Protein AF-A0A8K0KAT8-F1 (afdb_monomer)

Organism: Ladona fulva (NCBI:txid123851)

Mean predicted aligned error: 5.23 Å

Structure (mmCIF, N/CA/C/O backbone):
data_AF-A0A8K0KAT8-F1
#
_entry.id   AF-A0A8K0KAT8-F1
#
loop_
_atom_site.group_PDB
_atom_site.id
_atom_site.type_symbol
_atom_site.label_atom_id
_atom_site.label_alt_id
_atom_site.label_comp_id
_atom_site.label_asym_id
_atom_site.label_entity_id
_atom_site.label_seq_id
_atom_site.pdbx_PDB_ins_code
_atom_site.Cartn_x
_atom_site.Cartn_y
_atom_site.Cartn_z
_atom_site.occupancy
_atom_site.B_iso_or_equiv
_atom_site.auth_seq_id
_atom_site.auth_comp_id
_atom_site.auth_asym_id
_atom_site.auth_atom_id
_atom_site.pdbx_PDB_model_num
ATOM 1 N N . MET A 1 1 ? 5.313 0.898 -27.750 1.00 42.03 1 MET A N 1
ATOM 2 C CA . MET A 1 1 ? 4.397 -0.140 -27.236 1.00 42.03 1 MET A CA 1
ATOM 3 C C . MET A 1 1 ? 3.726 0.452 -26.002 1.00 42.03 1 MET A C 1
ATOM 5 O O . MET A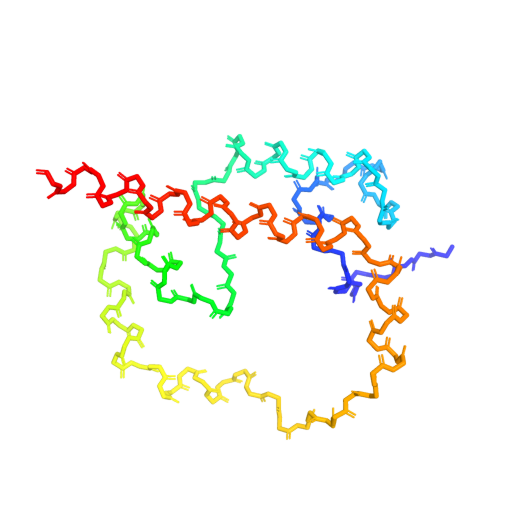 1 1 ? 4.403 0.638 -25.005 1.00 42.03 1 MET A O 1
ATOM 9 N N . ARG A 1 2 ? 2.470 0.915 -26.103 1.00 46.28 2 ARG A N 1
ATOM 10 C CA . ARG A 1 2 ? 1.745 1.455 -24.940 1.00 46.28 2 ARG A CA 1
ATOM 11 C C . ARG A 1 2 ? 1.300 0.264 -24.100 1.00 46.28 2 ARG A C 1
ATOM 13 O O . ARG A 1 2 ? 0.322 -0.390 -24.445 1.00 46.28 2 ARG A O 1
ATOM 20 N N . GLU A 1 3 ? 2.076 -0.067 -23.076 1.00 52.78 3 GLU A N 1
ATOM 21 C CA . GLU A 1 3 ? 1.673 -1.052 -22.075 1.00 52.78 3 GLU A CA 1
ATOM 22 C C . GLU A 1 3 ? 0.402 -0.527 -21.401 1.00 52.78 3 GLU A C 1
ATOM 24 O O . GLU A 1 3 ? 0.386 0.558 -20.822 1.00 52.78 3 GLU A O 1
ATOM 29 N N . GLY A 1 4 ? -0.703 -1.238 -21.621 1.00 46.72 4 GLY A N 1
ATOM 30 C CA . GLY A 1 4 ? -2.028 -0.815 -21.195 1.00 46.72 4 GLY A CA 1
ATOM 31 C C . GLY A 1 4 ? -2.156 -0.720 -19.677 1.00 46.72 4 GLY A C 1
ATOM 32 O O . GLY A 1 4 ? -1.430 -1.360 -18.922 1.00 46.72 4 GLY A O 1
ATOM 33 N N . ILE A 1 5 ? -3.167 0.038 -19.264 1.00 46.75 5 ILE A N 1
ATOM 34 C CA . ILE A 1 5 ? -3.594 0.414 -17.902 1.00 46.75 5 ILE A CA 1
ATOM 35 C C . ILE A 1 5 ? -3.863 -0.794 -16.953 1.00 46.75 5 ILE A C 1
ATOM 37 O O . ILE A 1 5 ? -4.260 -0.616 -15.808 1.00 46.75 5 ILE A O 1
ATOM 41 N N . GLY A 1 6 ? -3.607 -2.034 -17.383 1.00 54.53 6 GLY A N 1
ATOM 42 C CA . GLY A 1 6 ? -3.848 -3.278 -16.641 1.00 54.53 6 GLY A CA 1
ATOM 43 C C . GLY A 1 6 ? -2.596 -4.006 -16.141 1.00 54.53 6 GLY A C 1
ATOM 44 O O . GLY A 1 6 ? -2.677 -5.197 -15.847 1.00 54.53 6 GLY A O 1
ATOM 45 N N . ASP A 1 7 ? -1.428 -3.358 -16.069 1.00 65.56 7 ASP A N 1
ATOM 46 C CA . ASP A 1 7 ? -0.230 -4.027 -15.555 1.00 65.56 7 ASP A CA 1
ATOM 47 C C . ASP A 1 7 ? -0.222 -4.116 -14.014 1.00 65.56 7 ASP A C 1
ATOM 49 O O . ASP A 1 7 ? 0.467 -3.369 -13.318 1.00 65.56 7 ASP A O 1
ATOM 53 N N . HIS A 1 8 ? -0.982 -5.076 -13.473 1.00 67.69 8 HIS A N 1
ATOM 54 C CA . HIS A 1 8 ? -1.095 -5.370 -12.034 1.00 67.69 8 HIS A CA 1
ATOM 55 C C . HIS A 1 8 ? 0.228 -5.779 -11.362 1.00 67.69 8 HIS A C 1
ATOM 57 O O . HIS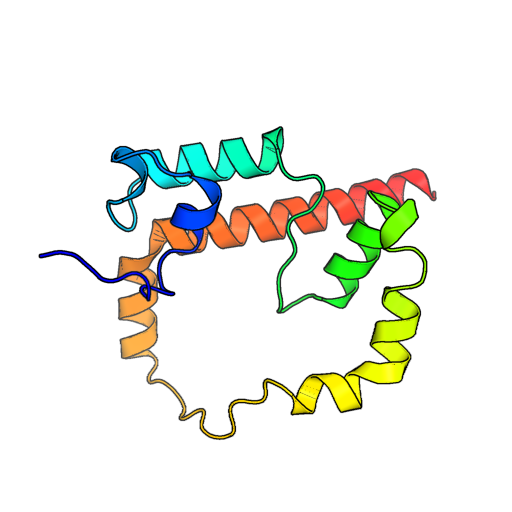 A 1 8 ? 0.277 -5.973 -10.150 1.00 67.69 8 HIS A O 1
ATOM 63 N N . ARG A 1 9 ? 1.306 -5.925 -12.138 1.00 76.44 9 ARG 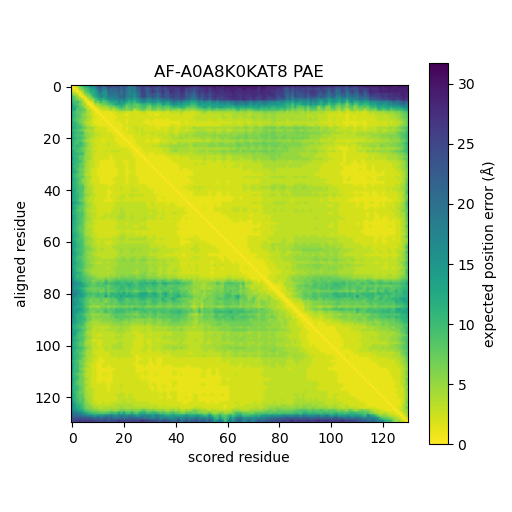A N 1
ATOM 64 C CA . ARG A 1 9 ? 2.653 -6.247 -11.657 1.00 76.44 9 ARG A CA 1
ATOM 65 C C . ARG A 1 9 ? 3.333 -5.039 -10.997 1.00 76.44 9 ARG A C 1
ATOM 67 O O . ARG A 1 9 ? 4.344 -5.236 -10.335 1.00 76.44 9 ARG A O 1
ATOM 74 N N . ARG A 1 10 ? 2.799 -3.820 -11.178 1.00 85.62 10 ARG A N 1
ATOM 75 C CA . ARG A 1 10 ? 3.451 -2.548 -10.817 1.00 85.62 10 ARG A CA 1
ATOM 76 C C . ARG A 1 10 ? 2.833 -1.895 -9.583 1.00 85.62 10 ARG A C 1
ATOM 78 O O . ARG A 1 10 ? 2.105 -0.911 -9.701 1.00 85.62 10 ARG A O 1
ATOM 85 N N . GLN A 1 11 ? 3.106 -2.420 -8.394 1.00 91.19 11 GLN A N 1
ATOM 86 C CA . GLN A 1 11 ? 2.590 -1.831 -7.154 1.00 91.19 11 GLN A CA 1
ATOM 87 C C . GLN A 1 11 ? 3.222 -0.459 -6.908 1.00 91.19 11 GLN A C 1
ATOM 89 O O . GLN A 1 11 ? 2.509 0.497 -6.604 1.00 91.19 11 GLN A O 1
ATOM 94 N N . SER A 1 12 ? 4.539 -0.326 -7.107 1.00 93.62 12 SER A N 1
ATOM 95 C CA . SER A 1 12 ? 5.240 0.938 -6.850 1.00 93.62 12 SER A CA 1
ATOM 96 C C . SER A 1 12 ? 4.809 2.073 -7.783 1.00 93.62 12 SER A C 1
ATOM 98 O O . SER A 1 12 ? 4.866 3.234 -7.384 1.00 93.62 12 SER A O 1
ATOM 100 N N . LEU A 1 13 ? 4.332 1.768 -8.997 1.00 93.50 13 LEU A N 1
ATOM 101 C CA . LEU A 1 13 ? 3.830 2.767 -9.952 1.00 93.50 13 LEU A CA 1
ATOM 102 C C . LEU A 1 13 ? 2.713 3.626 -9.337 1.00 93.50 13 LEU A C 1
ATOM 104 O O . LEU A 1 13 ? 2.758 4.852 -9.431 1.00 93.50 13 LEU A O 1
ATOM 108 N N . PHE A 1 14 ? 1.755 2.993 -8.650 1.00 93.00 14 PHE A N 1
ATOM 109 C CA . PHE A 1 14 ? 0.612 3.683 -8.037 1.00 93.00 14 PHE A CA 1
ATOM 110 C C . PHE A 1 14 ? 1.015 4.642 -6.910 1.00 93.00 14 PHE A C 1
ATOM 112 O O . PHE A 1 14 ? 0.303 5.606 -6.641 1.00 93.00 14 PHE A O 1
ATOM 119 N N . PHE A 1 15 ? 2.168 4.415 -6.278 1.00 96.19 15 PHE A N 1
ATOM 120 C CA . PHE A 1 15 ? 2.692 5.275 -5.215 1.00 96.19 15 PHE A CA 1
ATOM 121 C C . PHE A 1 15 ? 3.730 6.286 -5.720 1.00 96.19 15 PHE A C 1
ATOM 123 O O . PHE A 1 15 ? 3.880 7.359 -5.136 1.00 96.19 15 PHE A O 1
ATOM 130 N N . CYS A 1 16 ? 4.436 5.980 -6.810 1.00 95.56 16 CYS A N 1
ATOM 131 C CA . CYS A 1 16 ? 5.414 6.877 -7.423 1.00 95.56 16 CYS A CA 1
ATOM 132 C C . CYS A 1 16 ? 4.747 8.117 -8.047 1.00 95.56 16 CYS A C 1
ATOM 134 O O . CYS A 1 16 ? 5.285 9.226 -7.956 1.00 95.56 16 CYS A O 1
ATOM 136 N N . GLY A 1 17 ? 3.559 7.943 -8.640 1.00 91.50 17 GLY A N 1
ATOM 137 C CA . GLY A 1 17 ? 2.751 9.012 -9.231 1.00 91.50 17 GLY A CA 1
ATOM 138 C C . GLY A 1 17 ? 2.790 9.042 -10.763 1.00 91.50 17 GLY A C 1
ATOM 139 O O . GLY A 1 17 ? 3.135 8.063 -11.415 1.00 91.50 17 GLY A O 1
ATOM 140 N N . HIS A 1 18 ? 2.419 10.183 -11.349 1.00 92.62 18 HIS A N 1
ATOM 141 C CA . HIS A 1 18 ? 2.164 10.322 -12.795 1.00 92.62 18 HIS A CA 1
ATOM 142 C C . HIS A 1 18 ? 3.361 10.812 -13.628 1.00 92.62 18 HIS A C 1
ATOM 144 O O . HIS A 1 18 ? 3.194 11.199 -14.780 1.00 92.62 18 HIS A O 1
ATOM 150 N N . SER A 1 19 ? 4.560 10.852 -13.048 1.00 91.12 19 SER A N 1
ATOM 151 C CA . SER A 1 19 ? 5.772 11.259 -13.769 1.00 91.12 19 SER A CA 1
ATOM 152 C C . SER A 1 19 ? 6.216 10.162 -14.736 1.00 91.12 19 SER A C 1
ATOM 154 O O . SER A 1 19 ? 6.075 8.979 -14.430 1.00 91.12 19 SER A O 1
ATOM 156 N N . GLU A 1 20 ? 6.794 10.543 -15.877 1.00 90.38 20 GLU A N 1
ATOM 157 C CA . GLU A 1 20 ? 7.335 9.581 -16.845 1.00 90.38 20 GLU A CA 1
ATOM 158 C C . GLU A 1 20 ? 8.397 8.666 -16.217 1.00 90.38 20 GLU A C 1
ATOM 160 O O . GLU A 1 20 ? 8.406 7.474 -16.514 1.00 90.38 20 GLU A O 1
ATOM 165 N N . ASP A 1 21 ? 9.178 9.166 -15.253 1.00 90.75 21 ASP A N 1
ATOM 166 C CA . ASP A 1 21 ? 10.176 8.393 -14.497 1.00 90.75 21 ASP A CA 1
ATOM 167 C C . ASP A 1 21 ? 9.575 7.242 -13.675 1.00 90.75 21 ASP A C 1
ATOM 169 O O . ASP A 1 21 ? 10.290 6.326 -13.275 1.00 90.75 21 ASP A O 1
ATOM 173 N N . CYS A 1 22 ? 8.268 7.282 -13.398 1.00 92.38 22 CYS A N 1
ATOM 174 C CA . CYS A 1 22 ? 7.559 6.223 -12.683 1.00 92.38 22 CYS A CA 1
ATOM 175 C C . CYS A 1 22 ? 7.120 5.080 -13.604 1.00 92.38 22 CYS A C 1
ATOM 177 O O . CYS A 1 22 ? 6.772 4.007 -13.116 1.00 92.38 22 CYS A O 1
ATOM 179 N N . THR A 1 23 ? 7.087 5.308 -14.921 1.00 89.00 23 THR A N 1
ATOM 180 C CA . THR A 1 23 ? 6.533 4.352 -15.888 1.00 89.00 23 THR A CA 1
ATOM 181 C C . THR A 1 23 ? 7.402 3.113 -16.127 1.00 89.00 23 THR A C 1
ATOM 183 O O . THR A 1 23 ? 6.814 2.032 -16.274 1.00 89.00 23 THR A O 1
ATOM 186 N N . PRO A 1 24 ? 8.753 3.190 -16.142 1.00 89.81 24 PRO A N 1
ATOM 187 C CA . PRO A 1 24 ? 9.588 2.013 -16.331 1.00 89.81 24 PRO A CA 1
ATOM 188 C C . PRO A 1 24 ? 9.428 1.005 -15.185 1.00 89.81 24 PRO A C 1
ATOM 190 O O . PRO A 1 24 ? 9.428 1.353 -14.005 1.00 89.81 24 PRO A O 1
ATOM 193 N N . PHE A 1 25 ? 9.297 -0.274 -15.535 1.00 89.69 25 PHE A N 1
ATOM 194 C CA . PHE A 1 25 ? 9.107 -1.341 -14.556 1.00 89.69 25 PHE A CA 1
ATOM 195 C C . PHE A 1 25 ? 10.384 -1.627 -13.756 1.00 89.69 25 PHE A C 1
ATOM 197 O O . PHE A 1 25 ? 11.474 -1.703 -14.323 1.00 89.69 25 PHE A O 1
ATOM 204 N N . ASN A 1 26 ? 10.228 -1.879 -12.450 1.00 89.38 26 ASN A N 1
ATOM 205 C CA . ASN A 1 26 ? 11.284 -2.392 -11.570 1.00 89.38 26 ASN A CA 1
ATOM 206 C C . ASN A 1 26 ? 12.550 -1.506 -11.518 1.00 89.38 26 ASN A C 1
ATOM 208 O O . ASN A 1 26 ? 13.660 -2.007 -11.329 1.00 89.38 26 ASN A O 1
ATOM 212 N N . THR A 1 27 ? 12.398 -0.187 -11.681 1.00 93.06 27 THR A N 1
ATOM 213 C CA . THR A 1 27 ? 13.506 0.776 -11.587 1.00 93.06 27 THR A CA 1
ATOM 214 C C . THR A 1 27 ? 13.706 1.312 -10.178 1.00 93.06 27 THR A C 1
ATOM 216 O O . THR A 1 27 ? 12.741 1.582 -9.463 1.00 93.06 27 THR A O 1
ATOM 219 N N . GLU A 1 28 ? 14.967 1.555 -9.817 1.00 95.31 28 GLU A N 1
ATOM 220 C CA . GLU A 1 28 ? 15.345 2.088 -8.505 1.00 95.31 28 GLU A CA 1
ATOM 221 C C . GLU A 1 28 ? 14.706 3.453 -8.220 1.00 95.31 28 GLU A C 1
ATOM 223 O O . GLU A 1 28 ? 14.109 3.643 -7.164 1.00 95.31 28 GLU A O 1
ATOM 228 N N . SER A 1 29 ? 14.778 4.389 -9.170 1.00 94.50 29 SER A N 1
ATOM 229 C CA . SER A 1 29 ? 14.238 5.747 -9.016 1.00 94.50 29 SER A CA 1
ATOM 230 C C . SER A 1 29 ? 12.740 5.740 -8.701 1.00 94.50 29 SER A C 1
ATOM 232 O O . SER A 1 29 ? 12.305 6.402 -7.756 1.00 94.50 29 SER A O 1
ATOM 234 N N . ALA A 1 30 ? 11.960 4.950 -9.445 1.00 94.81 30 ALA A N 1
ATOM 235 C CA . ALA A 1 30 ? 10.522 4.830 -9.236 1.00 94.81 30 ALA A CA 1
ATOM 236 C C . ALA A 1 30 ? 10.185 4.245 -7.857 1.00 94.81 30 ALA A C 1
ATOM 238 O O . ALA A 1 30 ? 9.310 4.768 -7.166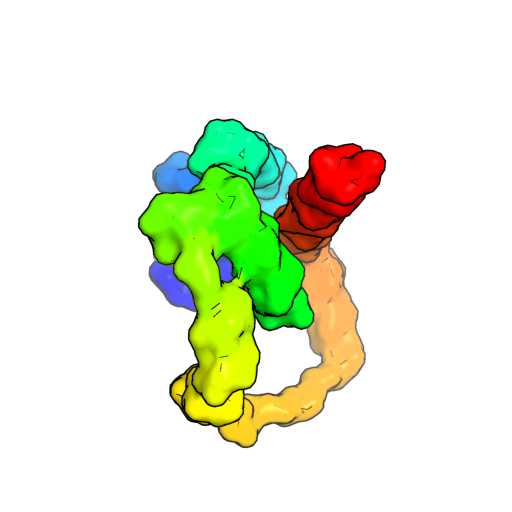 1.00 94.81 30 ALA A O 1
ATOM 239 N N . VAL A 1 31 ? 10.898 3.198 -7.420 1.00 96.25 31 VAL A N 1
ATOM 240 C CA . VAL A 1 31 ? 10.666 2.584 -6.103 1.00 96.25 31 VAL A CA 1
ATOM 241 C C . VAL A 1 31 ? 11.068 3.513 -4.964 1.00 96.25 31 VAL A C 1
ATOM 243 O O . VAL A 1 31 ? 10.315 3.634 -4.002 1.00 96.25 31 VAL A O 1
ATOM 246 N N . GLN A 1 32 ? 12.191 4.223 -5.067 1.00 97.38 32 GLN A N 1
ATOM 247 C CA . GLN A 1 32 ? 12.586 5.184 -4.033 1.00 97.38 32 GLN A CA 1
ATOM 248 C C . GLN A 1 32 ? 11.577 6.329 -3.912 1.00 97.38 32 GLN A C 1
ATOM 250 O O . GLN A 1 32 ? 11.173 6.688 -2.805 1.00 97.38 32 GLN A O 1
ATOM 255 N N . LYS A 1 33 ? 11.084 6.849 -5.041 1.00 97.38 33 LYS A N 1
ATOM 256 C CA . LYS A 1 33 ? 10.020 7.857 -5.043 1.00 97.38 33 LYS A CA 1
ATOM 257 C C . LYS A 1 33 ? 8.710 7.311 -4.470 1.00 97.38 33 LYS A C 1
ATOM 259 O O . LYS A 1 33 ? 8.064 8.002 -3.691 1.00 97.38 33 LYS A O 1
ATOM 264 N N . ALA A 1 34 ? 8.345 6.069 -4.785 1.00 98.06 34 ALA A N 1
ATOM 265 C CA . ALA A 1 34 ? 7.180 5.406 -4.204 1.00 98.06 34 ALA A CA 1
ATOM 266 C C . ALA A 1 34 ? 7.294 5.261 -2.676 1.00 98.06 34 ALA A C 1
ATOM 268 O O . ALA A 1 34 ? 6.355 5.603 -1.960 1.00 98.06 34 ALA A O 1
ATOM 269 N N . LYS A 1 35 ? 8.449 4.809 -2.166 1.00 98.50 35 LYS A N 1
ATOM 270 C CA . LYS A 1 35 ? 8.730 4.719 -0.722 1.00 98.50 35 LYS A CA 1
ATOM 271 C C . LYS A 1 35 ? 8.619 6.088 -0.052 1.00 98.50 35 LYS A C 1
ATOM 273 O O . LYS A 1 35 ? 7.900 6.223 0.935 1.00 98.50 35 LYS A O 1
ATOM 278 N N . TRP A 1 36 ? 9.239 7.113 -0.640 1.00 98.25 36 TRP A N 1
ATOM 279 C CA . TRP A 1 36 ? 9.138 8.493 -0.163 1.00 98.25 36 TRP A CA 1
ATOM 280 C C . TRP A 1 36 ? 7.682 8.984 -0.113 1.00 98.25 36 TRP A C 1
ATOM 282 O O . TRP A 1 36 ? 7.248 9.540 0.897 1.00 98.25 36 TRP A O 1
ATOM 292 N N . SER A 1 37 ? 6.894 8.715 -1.159 1.00 98.25 37 SER A N 1
ATOM 293 C CA . SER A 1 37 ? 5.471 9.063 -1.196 1.00 98.25 37 SER A CA 1
ATOM 294 C C . SER A 1 37 ? 4.684 8.370 -0.085 1.00 98.25 37 SER A C 1
ATOM 296 O O . SER A 1 37 ? 3.891 9.026 0.590 1.00 98.25 37 SER A O 1
ATOM 298 N N . VAL A 1 38 ? 4.912 7.070 0.142 1.00 98.38 38 VAL A N 1
ATOM 299 C CA . VAL A 1 38 ? 4.281 6.307 1.233 1.00 98.38 38 VAL A CA 1
ATOM 300 C C . VAL A 1 38 ? 4.572 6.944 2.590 1.00 98.38 38 VAL A C 1
ATOM 302 O O . VAL A 1 38 ? 3.664 7.094 3.407 1.00 98.38 38 VAL A O 1
ATOM 305 N N . GLU A 1 39 ? 5.812 7.356 2.849 1.00 97.81 39 GLU A N 1
ATOM 306 C CA . GLU A 1 39 ? 6.159 7.994 4.121 1.00 97.81 39 GLU A CA 1
ATOM 307 C C . GLU A 1 39 ? 5.525 9.370 4.278 1.00 97.81 39 GLU A C 1
ATOM 309 O O . GLU A 1 39 ? 5.016 9.689 5.354 1.00 97.81 39 GLU A O 1
ATOM 314 N N . ARG A 1 40 ? 5.550 10.178 3.215 1.00 97.88 40 ARG A N 1
ATOM 315 C CA . ARG A 1 40 ? 5.179 11.592 3.278 1.00 97.88 40 ARG A CA 1
ATOM 316 C C . ARG A 1 40 ? 3.678 11.835 3.189 1.00 97.88 40 ARG A C 1
ATOM 318 O O . ARG A 1 40 ? 3.190 12.789 3.795 1.00 97.88 40 ARG A O 1
ATOM 325 N N . HIS A 1 41 ? 2.966 11.021 2.415 1.00 97.88 41 HIS A N 1
ATOM 326 C CA . HIS A 1 41 ? 1.601 11.326 1.979 1.00 97.88 41 HIS A CA 1
ATOM 327 C C . HIS A 1 41 ? 0.548 10.317 2.440 1.00 97.88 41 HIS A C 1
ATOM 329 O O . HIS A 1 41 ? -0.636 10.642 2.414 1.00 97.88 41 HIS A O 1
ATOM 335 N N . TYR A 1 42 ? 0.942 9.125 2.898 1.00 98.12 42 TYR A N 1
ATOM 336 C CA . TY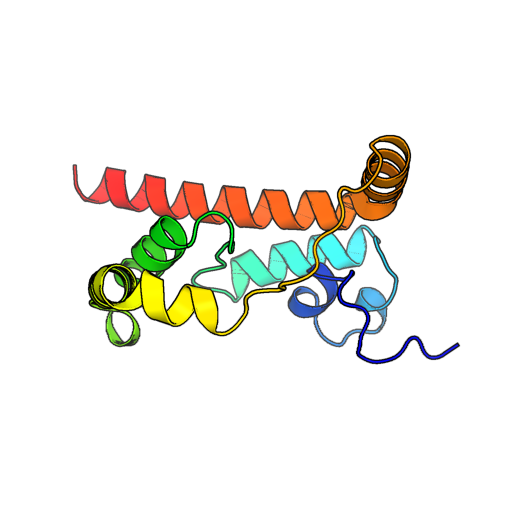R A 1 42 ? -0.005 8.090 3.311 1.00 98.12 42 TYR A CA 1
ATOM 337 C C . TYR A 1 42 ? 0.010 7.895 4.828 1.00 98.12 42 TYR A C 1
ATOM 339 O O . TYR A 1 42 ? 1.020 7.510 5.420 1.00 98.12 42 TYR A O 1
ATOM 347 N N . ALA A 1 43 ? -1.142 8.103 5.473 1.00 97.19 43 ALA A N 1
ATOM 348 C CA . ALA A 1 43 ? -1.286 7.854 6.908 1.00 97.19 43 ALA A CA 1
ATOM 349 C C . ALA A 1 43 ? -1.003 6.377 7.242 1.00 97.19 43 ALA A C 1
ATOM 351 O O . ALA A 1 43 ? -0.174 6.063 8.099 1.00 97.19 43 ALA A O 1
ATOM 352 N N . VAL A 1 44 ? -1.632 5.460 6.506 1.00 98.12 44 VAL A N 1
ATOM 353 C CA . VAL A 1 44 ? -1.463 4.010 6.651 1.00 98.12 44 VAL A CA 1
ATOM 354 C C . VAL A 1 44 ? -1.464 3.374 5.264 1.00 98.12 44 VAL A C 1
ATOM 356 O O . VAL A 1 44 ? -2.278 3.738 4.418 1.00 98.12 44 VAL A O 1
ATOM 359 N N . VAL A 1 45 ? -0.565 2.415 5.050 1.00 98.44 45 VAL A N 1
ATOM 360 C CA . VAL A 1 45 ? -0.577 1.503 3.900 1.00 98.44 45 VAL A CA 1
ATOM 361 C C . VAL A 1 45 ? -0.597 0.088 4.466 1.00 98.44 45 VAL A C 1
ATOM 363 O O . VAL A 1 45 ? 0.275 -0.268 5.256 1.00 98.44 45 VAL A O 1
ATOM 366 N N . GLY A 1 46 ? -1.636 -0.673 4.128 1.00 97.62 46 GLY A N 1
ATOM 367 C CA . GLY A 1 46 ? -1.860 -2.031 4.622 1.00 97.62 46 GLY A CA 1
ATOM 368 C C . GLY A 1 46 ? -1.397 -3.120 3.659 1.00 97.62 46 GLY A C 1
ATOM 369 O O . GLY A 1 46 ? -1.008 -2.831 2.529 1.00 97.62 46 GLY A O 1
ATOM 370 N N . VAL A 1 47 ? -1.504 -4.376 4.097 1.00 97.12 47 VAL A N 1
ATOM 371 C CA . VAL A 1 47 ? -1.282 -5.572 3.263 1.00 97.12 47 VAL A CA 1
ATOM 372 C C . VAL A 1 47 ? -2.461 -6.535 3.398 1.00 97.12 47 VAL A C 1
ATOM 374 O O . VAL A 1 47 ? -3.052 -6.658 4.473 1.00 97.12 47 VAL A O 1
ATOM 377 N N . LEU A 1 48 ? -2.831 -7.206 2.304 1.00 93.06 48 LEU A N 1
ATOM 378 C CA . LEU A 1 48 ? -4.015 -8.076 2.265 1.00 93.06 48 LEU A CA 1
ATOM 379 C C . LEU A 1 48 ? -3.819 -9.358 3.084 1.00 93.06 48 LEU A C 1
ATOM 381 O O . LEU A 1 48 ? -4.772 -9.912 3.624 1.00 93.06 48 LEU A O 1
ATOM 385 N N . GLU A 1 49 ? -2.575 -9.808 3.204 1.00 94.75 49 GLU A N 1
ATOM 386 C CA . GLU A 1 49 ? -2.157 -10.966 3.987 1.00 94.75 49 GLU A CA 1
ATOM 387 C C . GLU A 1 49 ? -2.327 -10.743 5.499 1.00 94.75 49 GLU A C 1
ATOM 389 O O . GLU A 1 49 ? -2.388 -11.709 6.255 1.00 94.75 49 GLU A O 1
ATOM 394 N N . ASP A 1 50 ? -2.420 -9.484 5.939 1.00 96.25 50 ASP A N 1
ATOM 395 C CA . ASP A 1 50 ? -2.518 -9.089 7.346 1.00 96.25 50 ASP A CA 1
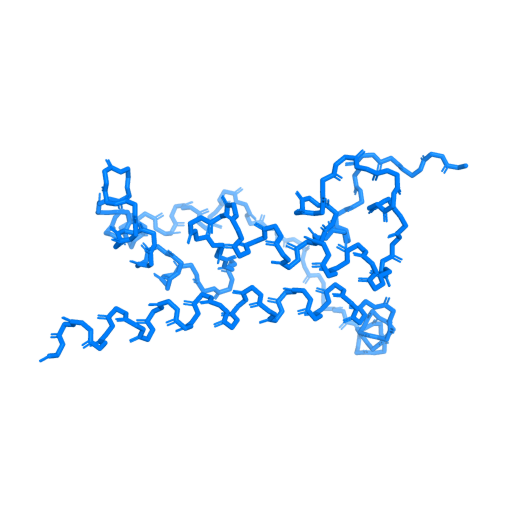ATOM 396 C C . ASP A 1 50 ? -3.551 -7.960 7.534 1.00 96.25 50 ASP A C 1
ATOM 398 O O . ASP A 1 50 ? -3.279 -6.855 8.026 1.00 96.25 50 ASP A O 1
ATOM 402 N N . LEU A 1 51 ? -4.782 -8.236 7.090 1.00 94.56 51 LEU A N 1
ATOM 403 C CA . LEU A 1 51 ? -5.897 -7.289 7.175 1.00 94.56 51 LEU A CA 1
ATOM 404 C C . LEU A 1 51 ? -6.266 -6.922 8.615 1.00 94.56 51 LEU A C 1
ATOM 406 O O . LEU A 1 51 ? -6.651 -5.784 8.866 1.00 94.56 51 LEU A O 1
ATOM 410 N N . ASN A 1 52 ? -6.132 -7.844 9.572 1.00 94.62 52 ASN A N 1
ATOM 411 C CA . ASN A 1 52 ? -6.463 -7.550 10.967 1.00 94.62 52 ASN A CA 1
ATOM 412 C C . ASN A 1 52 ? -5.531 -6.464 11.536 1.00 94.62 52 ASN A C 1
ATOM 414 O O . ASN A 1 52 ? -6.013 -5.492 12.120 1.00 94.62 52 ASN A O 1
ATOM 418 N N . THR A 1 53 ? -4.218 -6.571 11.285 1.00 97.00 53 THR A N 1
ATOM 419 C CA . THR A 1 53 ? -3.247 -5.520 11.633 1.00 97.00 53 THR A CA 1
ATOM 420 C C . THR A 1 53 ? -3.530 -4.226 10.882 1.00 97.00 53 THR A C 1
ATOM 422 O O . THR A 1 53 ? -3.541 -3.152 11.484 1.00 97.00 53 THR A O 1
ATOM 425 N N . THR A 1 54 ? -3.806 -4.313 9.578 1.00 97.88 54 THR A N 1
ATOM 426 C CA . THR A 1 54 ? -4.138 -3.146 8.750 1.00 97.88 54 THR A CA 1
ATOM 427 C C . THR A 1 54 ? -5.307 -2.354 9.342 1.00 97.88 54 THR A C 1
ATOM 429 O O . THR A 1 54 ? -5.205 -1.141 9.530 1.00 97.88 54 THR A O 1
ATOM 432 N N . LEU A 1 55 ? -6.397 -3.038 9.701 1.00 97.38 55 LEU A N 1
ATOM 433 C CA . LEU A 1 55 ? -7.578 -2.415 10.294 1.00 97.38 55 LEU A CA 1
ATOM 434 C C . LEU A 1 55 ? -7.303 -1.860 11.696 1.00 97.38 55 LEU A C 1
ATOM 436 O O . LEU A 1 55 ? -7.804 -0.789 12.019 1.00 97.38 55 LEU A O 1
ATOM 440 N N . GLN A 1 56 ? -6.472 -2.525 12.506 1.00 97.25 56 GLN A N 1
ATOM 441 C CA . GLN A 1 56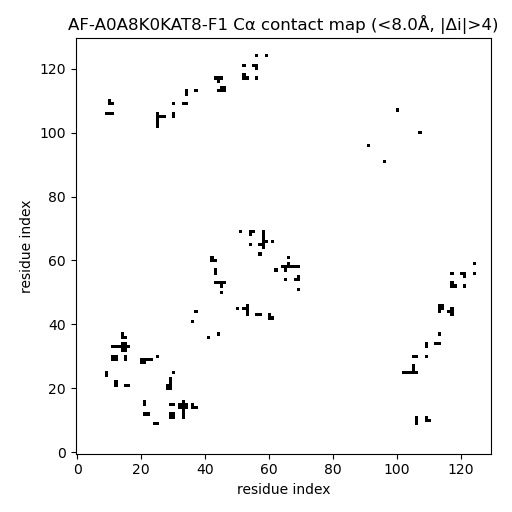 ? -6.064 -2.014 13.822 1.00 97.25 56 GLN A CA 1
ATOM 442 C C . GLN A 1 56 ? -5.315 -0.685 13.720 1.00 97.25 56 GLN A C 1
ATOM 444 O O . GLN A 1 56 ? -5.580 0.257 14.473 1.00 97.25 56 GLN A O 1
ATOM 449 N N . VAL A 1 57 ? -4.361 -0.611 12.792 1.00 97.94 57 VAL A N 1
ATOM 450 C CA . VAL A 1 57 ? -3.569 0.600 12.582 1.00 97.94 57 VAL A CA 1
ATOM 451 C C . VAL A 1 57 ? -4.450 1.714 12.011 1.00 97.94 57 VAL A C 1
ATOM 453 O O . VAL A 1 57 ? -4.366 2.844 12.490 1.00 97.94 57 VAL A O 1
ATOM 456 N N . LEU A 1 58 ? -5.346 1.408 11.065 1.00 98.12 58 LEU A N 1
ATOM 457 C CA . LEU A 1 58 ? -6.316 2.371 10.523 1.00 98.12 58 LEU A CA 1
ATOM 458 C C . LEU A 1 58 ? -7.265 2.928 11.591 1.00 98.12 58 LEU A C 1
ATOM 460 O O . LEU A 1 58 ? -7.434 4.144 11.664 1.00 98.12 58 LEU A O 1
ATOM 464 N N . GLU A 1 59 ? -7.830 2.069 12.444 1.00 97.38 59 GLU A N 1
ATOM 465 C CA . GLU A 1 59 ? -8.669 2.468 13.585 1.00 97.38 59 GLU A CA 1
ATOM 466 C C . GLU A 1 59 ? -7.967 3.477 14.493 1.00 97.38 59 GLU A C 1
ATOM 468 O O . GLU A 1 59 ? -8.590 4.417 14.974 1.00 97.38 59 GLU A O 1
ATOM 473 N N . SER A 1 60 ? -6.664 3.295 14.705 1.00 96.75 60 SER A N 1
ATOM 474 C CA . SER A 1 60 ? -5.891 4.118 15.636 1.00 96.75 60 SER A CA 1
ATOM 475 C C . SER A 1 60 ? -5.403 5.427 15.011 1.00 96.75 60 SER A C 1
ATOM 477 O O . SER A 1 60 ? -5.414 6.468 15.663 1.00 96.75 60 SER A O 1
ATOM 479 N N . TYR A 1 61 ? -4.960 5.395 13.750 1.00 96.75 61 TYR A N 1
ATOM 480 C CA . TYR A 1 61 ? -4.400 6.563 13.058 1.00 96.75 61 TYR A CA 1
ATOM 481 C C . TYR A 1 61 ? -5.470 7.454 12.418 1.00 96.75 61 TYR A C 1
ATOM 483 O O . TYR A 1 61 ? -5.252 8.655 12.266 1.00 96.75 61 TYR A O 1
ATOM 491 N N . VAL A 1 62 ? -6.616 6.888 12.026 1.00 97.00 62 VAL A N 1
ATOM 492 C CA . VAL A 1 62 ? -7.702 7.611 11.347 1.00 97.00 62 VAL A CA 1
ATOM 493 C C . VAL A 1 62 ? -9.071 7.251 11.970 1.00 97.00 62 VAL A C 1
ATOM 495 O O . VAL A 1 62 ? -10.000 6.827 11.272 1.00 97.00 62 VAL A O 1
ATOM 498 N N . PRO A 1 63 ? -9.246 7.440 13.295 1.00 96.88 63 PRO A N 1
ATOM 499 C CA . PRO A 1 63 ? -10.395 6.920 14.044 1.00 96.88 63 PRO A CA 1
ATOM 500 C C . PRO A 1 63 ? -11.738 7.486 13.582 1.00 96.88 63 PRO A C 1
ATOM 502 O O . PRO A 1 63 ? -12.742 6.784 13.622 1.00 96.88 63 PRO A O 1
ATOM 505 N N . ARG A 1 64 ? -11.767 8.729 13.081 1.00 97.62 64 ARG A N 1
ATOM 506 C CA . ARG A 1 64 ? -12.999 9.376 12.599 1.00 97.62 64 ARG A CA 1
ATOM 507 C C . ARG A 1 64 ? -13.738 8.551 11.540 1.00 97.62 64 ARG A C 1
ATOM 509 O O . ARG A 1 64 ? -14.958 8.635 11.470 1.00 97.62 64 ARG A O 1
ATOM 516 N N . TYR A 1 65 ? -13.004 7.804 10.718 1.00 96.69 65 TYR A N 1
ATOM 517 C CA . TYR A 1 65 ? -13.582 6.999 9.640 1.00 96.69 65 TYR A CA 1
ATOM 518 C C . TYR A 1 65 ? -13.537 5.502 9.932 1.00 96.69 65 TYR A C 1
ATOM 520 O O . TYR A 1 65 ? -14.417 4.777 9.481 1.00 96.69 65 TYR A O 1
ATOM 528 N N . PHE A 1 66 ? -12.522 5.036 10.665 1.00 97.50 66 PHE A N 1
ATOM 529 C CA . PHE A 1 66 ? -12.265 3.606 10.814 1.00 97.50 66 PHE A CA 1
ATOM 530 C C . PHE A 1 66 ? -12.645 3.029 12.175 1.00 97.50 66 PHE A C 1
ATOM 532 O O . PHE A 1 66 ? -12.550 1.817 12.321 1.00 97.50 66 PHE A O 1
ATOM 539 N N . ALA A 1 67 ? -13.087 3.826 13.156 1.00 97.12 67 ALA A N 1
ATOM 540 C CA . ALA A 1 67 ? -13.500 3.303 14.460 1.00 97.12 67 ALA A CA 1
ATOM 541 C C . ALA A 1 67 ? -14.528 2.160 14.327 1.00 97.12 67 ALA A C 1
ATOM 543 O O . ALA A 1 67 ? -15.589 2.330 13.730 1.00 97.12 67 ALA A O 1
ATOM 544 N N . GLY A 1 68 ? -14.202 0.992 14.890 1.00 96.06 68 GLY A N 1
ATOM 545 C CA . GLY A 1 68 ? -15.047 -0.205 14.852 1.00 96.06 68 GLY A CA 1
ATOM 546 C C . GLY A 1 68 ? -14.896 -1.069 13.594 1.00 96.06 68 GLY A C 1
ATOM 547 O O . GLY A 1 68 ? -15.509 -2.137 13.523 1.00 96.06 68 GLY A O 1
ATOM 548 N N . ALA A 1 69 ? -14.069 -0.679 12.618 1.00 95.56 69 ALA A N 1
ATOM 549 C CA . ALA A 1 69 ? -13.841 -1.444 11.393 1.00 95.56 69 ALA A CA 1
ATOM 550 C C . ALA A 1 69 ? -13.344 -2.876 11.653 1.00 95.56 69 ALA A C 1
ATOM 552 O O . ALA A 1 69 ? -13.725 -3.797 10.931 1.00 95.56 69 ALA A O 1
ATOM 553 N N . ARG A 1 70 ? -12.542 -3.109 12.699 1.00 94.50 70 ARG A N 1
ATOM 554 C CA . ARG A 1 70 ? -12.106 -4.457 13.090 1.00 94.50 70 ARG A CA 1
ATOM 555 C C . ARG A 1 70 ? -13.253 -5.328 13.567 1.00 94.50 70 ARG A C 1
ATOM 557 O O . ARG A 1 70 ? -13.224 -6.531 13.324 1.00 94.50 70 ARG A O 1
ATOM 564 N N . GLN A 1 71 ? -14.210 -4.746 14.285 1.00 94.94 71 GLN A N 1
ATOM 565 C CA . GLN A 1 71 ? -15.380 -5.479 14.757 1.00 94.94 71 GLN A CA 1
ATOM 566 C C . GLN A 1 71 ? -16.243 -5.886 13.563 1.00 94.94 71 GLN A C 1
ATOM 568 O O . GLN A 1 71 ? -16.466 -7.074 13.366 1.00 94.94 71 GLN A O 1
ATOM 573 N N . VAL A 1 72 ? -16.580 -4.926 12.695 1.00 94.25 72 VAL A N 1
ATOM 574 C CA . VAL A 1 72 ? -17.326 -5.189 11.454 1.00 94.25 72 VAL A CA 1
ATOM 575 C C . VAL A 1 72 ? -16.626 -6.245 10.601 1.00 94.25 72 VAL A C 1
ATOM 577 O O . VAL A 1 72 ? -17.266 -7.171 10.116 1.00 94.25 72 VAL A O 1
ATOM 580 N N . PHE A 1 73 ? -15.303 -6.147 10.437 1.00 92.88 73 PHE A N 1
ATOM 581 C CA . PHE A 1 73 ? -14.554 -7.141 9.678 1.00 92.88 73 PHE A CA 1
ATOM 582 C C . PHE A 1 73 ? -14.663 -8.535 10.293 1.00 92.88 73 PHE A C 1
ATOM 584 O O . PHE A 1 73 ? -14.909 -9.477 9.553 1.00 92.88 73 PHE A O 1
ATOM 591 N N . ARG A 1 74 ? -14.520 -8.685 11.617 1.00 91.88 74 ARG A N 1
ATOM 592 C CA . ARG A 1 74 ? -14.667 -9.991 12.282 1.00 91.88 74 ARG A CA 1
ATOM 593 C C . ARG A 1 74 ? -16.058 -10.587 12.087 1.00 91.88 74 ARG A C 1
ATOM 595 O O . ARG A 1 74 ? -16.151 -11.777 11.798 1.00 91.88 74 ARG A O 1
ATOM 602 N N . ASP A 1 75 ? -17.094 -9.767 12.211 1.00 93.75 75 ASP A N 1
ATOM 603 C CA . ASP A 1 75 ? -18.484 -10.223 12.132 1.00 93.75 75 ASP A CA 1
ATOM 604 C C . ASP A 1 75 ? -18.865 -10.638 10.700 1.00 93.75 75 ASP A C 1
ATOM 606 O O . ASP A 1 75 ? -19.616 -11.588 10.493 1.00 93.75 75 ASP A O 1
ATOM 610 N N . GLU A 1 76 ? -18.277 -9.983 9.696 1.00 90.56 76 GLU A N 1
ATOM 611 C CA . GLU A 1 76 ? -18.670 -10.113 8.289 1.00 90.56 76 GLU A CA 1
ATOM 612 C C . GLU A 1 76 ? -17.620 -10.817 7.405 1.00 90.56 76 GLU A C 1
ATOM 614 O O . GLU A 1 76 ? -17.827 -10.970 6.195 1.00 90.56 76 GLU A O 1
ATOM 619 N N . VAL A 1 77 ? -16.485 -11.266 7.964 1.00 86.38 77 VAL A N 1
ATOM 620 C CA . VAL A 1 77 ? -15.353 -11.809 7.181 1.00 86.38 77 VAL A CA 1
ATOM 621 C C . VAL A 1 77 ? -15.770 -12.977 6.288 1.00 86.38 77 VAL A C 1
ATOM 623 O O . VAL A 1 77 ? -15.311 -13.080 5.150 1.00 86.38 77 VAL A O 1
ATOM 626 N N . SER A 1 78 ? -16.672 -13.837 6.767 1.00 84.69 78 SER A N 1
ATOM 627 C CA . SER A 1 78 ? -17.166 -15.001 6.026 1.00 84.69 78 SER A CA 1
ATOM 628 C C . SER A 1 78 ? -17.917 -14.591 4.758 1.00 84.69 78 SER A C 1
ATOM 630 O O . SER A 1 78 ? -17.726 -15.206 3.707 1.00 84.69 78 SER A O 1
ATOM 632 N N . ARG A 1 79 ? -18.707 -13.513 4.834 1.00 87.81 79 ARG A N 1
ATOM 633 C CA . ARG A 1 79 ? -19.423 -12.924 3.701 1.00 87.81 79 ARG A CA 1
ATOM 634 C C . ARG A 1 79 ? -18.454 -12.243 2.740 1.00 87.81 79 ARG A C 1
ATOM 636 O O . ARG A 1 79 ? -18.508 -12.502 1.540 1.00 87.81 79 ARG A O 1
ATOM 643 N N . PHE A 1 80 ? -17.533 -11.422 3.250 1.00 82.75 80 PHE A N 1
ATOM 644 C CA . PHE A 1 80 ? -16.560 -10.708 2.416 1.00 82.75 80 PHE A CA 1
ATOM 645 C C . PHE A 1 80 ? -15.606 -11.644 1.668 1.00 82.75 80 PHE A C 1
ATOM 647 O O . PHE A 1 80 ? -15.285 -11.392 0.506 1.00 82.75 80 PHE A O 1
ATOM 654 N N . ALA A 1 81 ? -15.206 -12.756 2.291 1.00 81.25 81 ALA A N 1
ATOM 655 C CA . ALA A 1 81 ? -14.320 -13.744 1.683 1.00 81.25 81 ALA A CA 1
ATOM 656 C C . ALA A 1 81 ? -14.908 -14.395 0.419 1.00 81.25 81 ALA A C 1
ATOM 658 O O . ALA A 1 81 ? -14.144 -14.865 -0.423 1.00 81.25 81 ALA A O 1
ATOM 659 N N . GLN A 1 82 ? -16.237 -14.415 0.254 1.00 83.19 82 GLN A N 1
ATOM 660 C CA . GLN A 1 82 ? -16.871 -14.971 -0.947 1.00 83.19 82 GLN A CA 1
ATOM 661 C C . GLN A 1 82 ? -16.887 -13.996 -2.131 1.00 83.19 82 GLN A C 1
ATOM 663 O O . GLN A 1 82 ? -16.933 -14.447 -3.270 1.00 83.19 82 GLN A O 1
ATOM 668 N N . ILE A 1 83 ? -16.821 -12.681 -1.891 1.00 85.69 83 ILE A N 1
ATOM 669 C CA . ILE A 1 83 ? -17.018 -11.658 -2.935 1.00 85.69 83 ILE A CA 1
ATOM 670 C C . ILE A 1 83 ? -15.890 -11.693 -3.973 1.00 85.69 83 ILE A C 1
ATOM 672 O O . ILE A 1 83 ? -16.148 -11.705 -5.171 1.00 85.69 83 ILE A O 1
ATOM 676 N N . ASN A 1 84 ? -14.638 -11.734 -3.510 1.00 82.69 84 ASN A N 1
ATOM 677 C CA . ASN A 1 84 ? -13.445 -11.664 -4.364 1.00 82.69 84 ASN A CA 1
ATOM 678 C C . ASN A 1 84 ? -12.693 -12.999 -4.429 1.00 82.69 84 ASN A C 1
ATOM 680 O O . ASN A 1 84 ? -11.483 -13.042 -4.666 1.00 82.69 84 ASN A O 1
ATOM 684 N N . ARG A 1 85 ? -13.390 -14.111 -4.172 1.00 86.62 85 ARG A N 1
ATOM 685 C CA . ARG A 1 85 ? -12.772 -15.431 -4.228 1.00 86.62 85 ARG A CA 1
ATOM 686 C C . ARG A 1 85 ? -12.448 -15.767 -5.678 1.00 86.62 85 ARG A C 1
ATOM 688 O O . ARG A 1 85 ? -13.348 -15.875 -6.500 1.00 86.62 85 ARG A O 1
ATOM 695 N N . ASN A 1 86 ? -11.175 -16.010 -5.976 1.00 86.06 86 ASN A N 1
ATOM 696 C CA . ASN A 1 86 ? -10.795 -16.645 -7.232 1.00 86.06 86 ASN A CA 1
ATOM 697 C C . ASN A 1 86 ? -11.002 -18.171 -7.100 1.00 86.06 86 ASN A C 1
ATOM 699 O O . ASN A 1 86 ? -10.231 -18.811 -6.376 1.00 86.06 86 ASN A O 1
ATOM 703 N N . PRO A 1 87 ? -12.020 -18.771 -7.753 1.00 87.19 87 PRO A N 1
ATOM 704 C CA . PRO A 1 87 ? -12.294 -20.202 -7.634 1.00 87.19 87 PRO A CA 1
ATOM 705 C C . PRO A 1 87 ? -11.220 -21.061 -8.314 1.00 87.19 87 PRO A C 1
ATOM 707 O O . PRO A 1 87 ? -11.074 -22.232 -7.972 1.00 87.19 87 PRO A O 1
ATOM 710 N N . PHE A 1 88 ? -10.448 -20.490 -9.244 1.00 90.69 88 PHE A N 1
ATOM 711 C CA . PHE A 1 88 ? -9.428 -21.200 -10.001 1.00 90.69 88 PHE A CA 1
ATOM 712 C C . PHE A 1 88 ? -8.026 -20.670 -9.684 1.00 90.69 88 PHE A C 1
ATOM 714 O O . PHE A 1 88 ? -7.576 -19.647 -10.203 1.00 90.69 88 PHE A O 1
ATOM 721 N N . LYS A 1 89 ? -7.311 -21.402 -8.825 1.00 88.12 89 LYS A N 1
ATOM 722 C CA . LYS A 1 89 ? -5.939 -21.084 -8.411 1.00 88.12 89 LYS A CA 1
ATOM 723 C C . LYS A 1 89 ? -5.043 -22.321 -8.545 1.00 88.12 89 LYS A C 1
ATOM 725 O O . LYS A 1 89 ? -4.782 -22.988 -7.542 1.00 88.12 89 LYS A O 1
ATOM 730 N N . PRO A 1 90 ? -4.600 -22.670 -9.767 1.00 92.19 90 PRO A N 1
ATOM 731 C CA . PRO A 1 90 ? -3.716 -23.809 -9.963 1.00 92.19 90 PRO A CA 1
ATOM 732 C C . PRO A 1 90 ? -2.381 -23.578 -9.236 1.00 92.19 90 PRO A C 1
ATOM 734 O O . PRO A 1 90 ? -1.910 -22.437 -9.151 1.00 92.19 90 PRO A O 1
ATOM 737 N N . PRO A 1 91 ? -1.749 -24.637 -8.701 1.00 93.12 91 PRO A N 1
ATOM 738 C CA . PRO A 1 91 ? -0.432 -24.510 -8.101 1.00 93.12 91 PRO A CA 1
ATOM 739 C C . PRO A 1 91 ? 0.578 -24.058 -9.161 1.00 93.12 91 PRO A C 1
ATOM 741 O O . PRO A 1 91 ? 0.650 -24.607 -10.260 1.00 93.12 91 PRO A O 1
ATOM 744 N N . VAL A 1 92 ? 1.378 -23.050 -8.821 1.00 93.69 92 VAL A N 1
ATOM 745 C CA . VAL A 1 92 ? 2.450 -22.547 -9.687 1.00 93.69 92 VAL A CA 1
ATOM 746 C C . VAL A 1 92 ? 3.737 -23.295 -9.358 1.00 93.69 92 VAL A C 1
ATOM 748 O O . VAL A 1 92 ? 4.116 -23.389 -8.186 1.00 93.69 92 VAL A O 1
ATOM 751 N N . ARG A 1 93 ? 4.419 -23.806 -10.390 1.00 97.25 93 ARG A N 1
ATOM 752 C CA . ARG A 1 93 ? 5.707 -24.499 -10.246 1.00 97.25 93 ARG A CA 1
ATOM 753 C C . ARG A 1 93 ? 6.752 -23.590 -9.608 1.00 97.25 93 ARG A C 1
ATOM 755 O O . ARG A 1 93 ? 6.778 -22.385 -9.861 1.00 97.25 93 ARG A O 1
ATOM 762 N N . GLU A 1 94 ? 7.643 -24.169 -8.810 1.00 97.06 94 GLU A N 1
ATOM 763 C CA . GLU A 1 94 ? 8.633 -23.380 -8.074 1.00 97.06 94 GLU A CA 1
ATOM 764 C C . GLU A 1 94 ? 9.610 -22.657 -9.011 1.00 97.06 94 GLU A C 1
ATOM 766 O O . GLU A 1 94 ? 9.913 -21.492 -8.781 1.00 97.06 94 GLU A O 1
ATOM 771 N N . GLU A 1 95 ? 10.001 -23.283 -10.124 1.00 96.88 95 GLU A N 1
ATOM 772 C CA . GLU A 1 95 ? 10.820 -22.669 -11.182 1.00 96.88 95 GLU A CA 1
ATOM 773 C C . GLU A 1 95 ? 10.233 -21.342 -11.696 1.00 96.88 95 GLU A C 1
ATOM 775 O O . GLU A 1 95 ? 10.940 -20.341 -11.808 1.00 96.88 95 GLU A O 1
ATOM 780 N N . VAL A 1 96 ? 8.912 -21.291 -11.897 1.00 95.62 96 VAL A N 1
ATOM 781 C CA . VAL A 1 96 ? 8.204 -20.084 -12.343 1.00 95.62 96 VAL A CA 1
ATOM 782 C C . VAL A 1 96 ? 8.231 -19.016 -11.253 1.00 95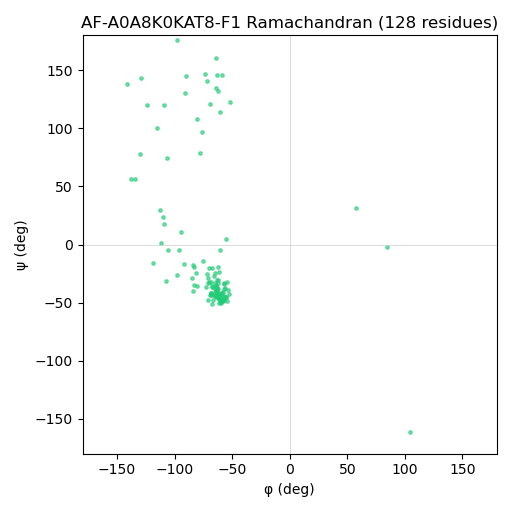.62 96 VAL A C 1
ATOM 784 O O . VAL A 1 96 ? 8.502 -17.850 -11.538 1.00 95.62 96 VAL A O 1
ATOM 787 N N . LYS A 1 97 ? 8.021 -19.395 -9.985 1.00 94.69 97 LYS A N 1
ATOM 788 C CA . LYS A 1 97 ? 8.131 -18.444 -8.869 1.00 94.69 97 LYS A CA 1
ATOM 789 C C . LYS A 1 97 ? 9.543 -17.879 -8.750 1.00 94.69 97 LYS A C 1
ATOM 791 O O . LYS A 1 97 ? 9.692 -16.695 -8.467 1.00 94.69 97 LYS A O 1
ATOM 796 N N . GLN A 1 98 ? 10.576 -18.689 -8.980 1.00 96.31 98 GLN A N 1
ATOM 797 C CA . GLN A 1 98 ? 11.963 -18.222 -8.962 1.00 96.31 98 GLN A CA 1
ATOM 798 C C . GLN A 1 98 ? 12.241 -17.201 -10.070 1.00 96.31 98 GLN A C 1
ATOM 800 O O . GLN A 1 98 ? 12.909 -16.202 -9.810 1.00 96.31 98 GLN A O 1
ATOM 805 N N . ILE A 1 99 ? 11.684 -17.391 -11.271 1.00 95.81 99 ILE A N 1
ATOM 806 C CA . ILE A 1 99 ? 11.769 -16.397 -12.353 1.00 95.81 99 ILE A CA 1
ATOM 807 C C . ILE A 1 99 ? 11.131 -15.073 -11.915 1.00 95.81 99 ILE A C 1
ATOM 809 O O . ILE A 1 99 ? 11.750 -14.019 -12.055 1.00 95.81 99 ILE A O 1
ATOM 813 N N . VAL A 1 100 ? 9.927 -15.117 -11.331 1.00 92.56 100 VAL A N 1
ATOM 814 C CA . VAL A 1 100 ? 9.251 -13.907 -10.831 1.00 92.56 100 VAL A CA 1
ATOM 815 C C . VAL A 1 100 ? 10.095 -13.220 -9.759 1.00 92.56 100 VAL A C 1
ATOM 817 O O . VAL A 1 100 ? 10.388 -12.037 -9.897 1.00 92.56 100 VAL A O 1
ATOM 820 N N . ARG A 1 101 ? 10.574 -13.954 -8.744 1.00 93.62 101 ARG A N 1
ATOM 821 C CA . ARG A 1 101 ? 11.410 -13.391 -7.667 1.00 93.62 101 ARG A CA 1
ATOM 822 C C . ARG A 1 101 ? 12.674 -12.703 -8.192 1.00 93.62 101 ARG A C 1
ATOM 824 O O . ARG A 1 101 ? 13.042 -11.654 -7.677 1.00 93.62 101 ARG A O 1
ATOM 831 N N . ARG A 1 102 ? 13.321 -13.257 -9.225 1.00 94.31 102 ARG A N 1
ATOM 832 C CA . ARG A 1 102 ? 14.520 -12.659 -9.845 1.00 94.31 102 ARG A CA 1
ATOM 833 C C . ARG A 1 102 ? 14.217 -11.388 -10.639 1.00 94.31 102 ARG A C 1
ATOM 835 O O . ARG A 1 102 ? 15.050 -10.491 -10.668 1.00 94.31 102 ARG A O 1
ATOM 842 N N . ASN A 1 103 ? 13.040 -11.303 -11.256 1.00 93.31 103 ASN A N 1
ATOM 843 C CA . ASN A 1 103 ? 12.665 -10.180 -12.120 1.00 93.31 103 ASN A CA 1
ATOM 844 C C . ASN A 1 103 ? 11.922 -9.051 -11.380 1.00 93.31 103 ASN A C 1
ATOM 846 O O . ASN A 1 103 ? 11.820 -7.951 -11.912 1.00 93.31 103 ASN A O 1
ATOM 850 N N . PHE A 1 104 ? 11.389 -9.313 -10.181 1.00 94.38 104 PHE A N 1
ATOM 851 C CA . PHE A 1 104 ? 10.513 -8.406 -9.417 1.00 94.38 104 PHE A CA 1
ATOM 852 C C . PHE A 1 104 ? 11.182 -7.909 -8.133 1.00 94.38 104 PHE A C 1
ATOM 854 O O . PHE A 1 104 ? 10.528 -7.670 -7.117 1.00 94.38 104 PHE A O 1
ATOM 861 N N . THR A 1 105 ? 12.507 -7.807 -8.139 1.00 95.50 105 THR A N 1
ATOM 862 C CA . THR A 1 105 ? 13.293 -7.497 -6.940 1.00 95.50 105 THR A CA 1
ATOM 863 C C . THR A 1 105 ? 12.886 -6.175 -6.292 1.00 95.50 105 THR A C 1
ATOM 865 O O . THR A 1 105 ? 12.762 -6.119 -5.072 1.00 95.50 105 THR A O 1
ATOM 868 N N . ARG A 1 106 ? 12.614 -5.130 -7.082 1.00 95.75 106 ARG A N 1
ATOM 869 C CA . ARG A 1 106 ? 12.248 -3.797 -6.581 1.00 95.75 106 ARG A CA 1
ATOM 870 C C . ARG A 1 106 ? 10.783 -3.707 -6.172 1.00 95.75 106 ARG A C 1
ATOM 872 O O . ARG A 1 106 ? 10.478 -3.087 -5.161 1.00 95.75 106 ARG A O 1
ATOM 879 N N . GLU A 1 107 ? 9.888 -4.382 -6.887 1.00 95.25 107 GLU A N 1
ATOM 880 C CA . GLU A 1 107 ? 8.486 -4.518 -6.458 1.00 95.25 107 GLU A CA 1
ATOM 881 C C . GLU A 1 107 ? 8.376 -5.291 -5.133 1.00 95.25 107 GLU A C 1
ATOM 883 O O . GLU A 1 107 ? 7.627 -4.901 -4.239 1.00 95.25 107 GLU A O 1
ATOM 888 N N . THR A 1 108 ? 9.167 -6.358 -4.970 1.00 95.50 108 THR A N 1
ATOM 889 C CA . THR A 1 108 ? 9.234 -7.129 -3.716 1.00 95.50 108 THR A CA 1
ATOM 890 C C . THR A 1 108 ? 9.791 -6.274 -2.579 1.00 95.50 108 THR A C 1
ATOM 892 O O . THR A 1 108 ? 9.232 -6.260 -1.487 1.00 95.50 108 THR A O 1
ATOM 895 N N . ASP A 1 109 ? 10.857 -5.515 -2.840 1.00 97.06 109 ASP A N 1
ATOM 896 C CA . ASP A 1 109 ? 11.431 -4.561 -1.886 1.00 97.06 109 ASP A CA 1
ATOM 897 C C . ASP A 1 109 ? 10.420 -3.471 -1.472 1.00 97.06 109 ASP A C 1
ATOM 899 O O . ASP A 1 109 ? 10.294 -3.148 -0.291 1.00 97.06 109 ASP A O 1
ATOM 903 N N . PHE A 1 110 ? 9.636 -2.939 -2.413 1.00 97.69 110 PHE A N 1
ATOM 904 C CA . PHE A 1 110 ? 8.568 -1.986 -2.106 1.00 97.69 110 PHE A CA 1
ATOM 905 C C . PHE A 1 110 ? 7.467 -2.595 -1.220 1.00 97.69 110 PHE A C 1
ATOM 907 O O . PHE A 1 110 ? 7.032 -1.960 -0.254 1.00 97.69 110 PHE A O 1
ATOM 914 N N . TYR A 1 111 ? 7.046 -3.830 -1.507 1.00 97.50 111 TYR A N 1
ATOM 915 C CA . TYR A 1 111 ? 6.075 -4.552 -0.683 1.00 97.50 111 TYR A CA 1
ATOM 916 C C . TYR A 1 111 ? 6.591 -4.770 0.748 1.00 97.50 111 TYR A C 1
ATOM 918 O O . TYR A 1 111 ? 5.905 -4.418 1.711 1.00 97.50 111 TYR A O 1
ATOM 926 N N . GLU A 1 112 ? 7.814 -5.287 0.906 1.00 98.06 112 GLU A N 1
ATOM 927 C CA . GLU A 1 112 ? 8.391 -5.535 2.234 1.00 98.06 112 GLU A CA 1
ATOM 928 C C . GLU A 1 112 ? 8.602 -4.232 3.014 1.00 98.06 112 GLU A C 1
ATOM 930 O O . GLU A 1 112 ? 8.368 -4.193 4.222 1.00 98.06 112 GLU A O 1
ATOM 935 N N . PHE A 1 113 ? 8.947 -3.135 2.334 1.00 98.50 113 PHE A N 1
ATOM 936 C CA . PHE A 1 113 ? 8.980 -1.807 2.942 1.00 98.50 113 PHE A CA 1
ATOM 937 C C . PHE A 1 113 ? 7.611 -1.397 3.512 1.00 98.50 113 PHE A C 1
ATOM 939 O O . PHE A 1 113 ? 7.525 -0.983 4.672 1.00 98.50 113 PHE A O 1
ATOM 946 N N . CYS A 1 114 ? 6.530 -1.543 2.737 1.00 98.50 114 CYS A N 1
ATOM 947 C CA . CYS A 1 114 ? 5.179 -1.202 3.194 1.00 98.50 114 CYS A CA 1
ATOM 948 C C . CYS A 1 114 ? 4.751 -2.074 4.382 1.00 98.50 114 CYS A C 1
ATOM 950 O O . CYS A 1 114 ? 4.252 -1.561 5.386 1.00 98.50 114 CYS A O 1
ATOM 952 N N . ARG A 1 115 ? 5.016 -3.383 4.306 1.00 98.56 115 ARG A N 1
ATOM 953 C CA . ARG A 1 115 ? 4.727 -4.339 5.379 1.00 98.56 115 ARG A CA 1
ATOM 954 C C . ARG A 1 115 ? 5.503 -4.018 6.656 1.00 98.56 115 ARG A C 1
ATOM 956 O O . ARG A 1 115 ? 4.919 -3.964 7.738 1.00 98.56 115 ARG A O 1
ATOM 963 N N . GLN A 1 116 ? 6.801 -3.739 6.539 1.00 98.50 116 GLN A N 1
ATOM 964 C CA . GLN A 1 116 ? 7.633 -3.339 7.671 1.00 98.50 116 GLN A CA 1
ATOM 965 C C . GLN A 1 116 ? 7.117 -2.042 8.305 1.00 98.50 116 GLN A C 1
ATOM 967 O O . GLN A 1 116 ? 7.037 -1.946 9.531 1.00 98.50 116 GLN A O 1
ATOM 972 N N . ARG A 1 117 ? 6.743 -1.046 7.493 1.00 98.31 117 ARG A N 1
ATOM 973 C CA . ARG A 1 117 ? 6.176 0.216 7.984 1.00 98.31 117 ARG A CA 1
ATOM 974 C C . ARG A 1 117 ? 4.881 -0.016 8.760 1.00 98.31 117 ARG A C 1
ATOM 976 O O . ARG A 1 117 ? 4.750 0.521 9.858 1.00 98.31 117 ARG A O 1
ATOM 983 N N . LEU A 1 118 ? 3.966 -0.838 8.242 1.00 98.56 118 LEU A N 1
ATOM 984 C CA . LEU A 1 118 ? 2.723 -1.195 8.929 1.00 98.56 118 LEU A CA 1
ATOM 985 C C . LEU A 1 118 ? 2.999 -1.812 10.310 1.00 98.56 118 LEU A C 1
ATOM 987 O O . LEU A 1 118 ? 2.423 -1.393 11.313 1.00 98.56 118 LEU A O 1
ATOM 991 N N . HIS A 1 119 ? 3.918 -2.777 10.382 1.00 98.31 119 HIS A N 1
ATOM 992 C CA . HIS A 1 119 ? 4.266 -3.450 11.639 1.00 98.31 119 HIS A CA 1
ATOM 993 C C . HIS A 1 119 ? 4.988 -2.525 12.626 1.00 98.31 119 HIS A C 1
ATOM 995 O O . HIS A 1 119 ? 4.767 -2.626 13.832 1.00 98.31 119 HIS A O 1
ATOM 1001 N N . ARG A 1 120 ? 5.777 -1.557 12.142 1.00 98.06 120 ARG A N 1
ATOM 1002 C CA . ARG A 1 120 ? 6.334 -0.483 12.985 1.00 98.06 120 ARG A CA 1
ATOM 1003 C C . ARG A 1 120 ? 5.243 0.419 13.561 1.00 98.06 120 ARG A C 1
ATOM 1005 O O . ARG A 1 120 ? 5.323 0.772 14.735 1.00 98.06 120 ARG A O 1
ATOM 1012 N N . GLN A 1 121 ? 4.223 0.772 12.774 1.00 97.88 121 GLN A N 1
ATOM 1013 C CA . GLN A 1 121 ? 3.076 1.537 13.276 1.00 97.88 121 GLN A CA 1
ATOM 1014 C C . GLN A 1 121 ? 2.331 0.750 14.358 1.00 97.88 121 GLN A C 1
ATOM 1016 O O . GLN A 1 121 ? 2.053 1.305 15.417 1.00 97.88 121 GLN A O 1
ATOM 1021 N N . LEU A 1 122 ? 2.080 -0.545 14.142 1.00 97.81 122 LEU A N 1
ATOM 1022 C CA . LEU A 1 122 ? 1.472 -1.417 15.151 1.00 97.81 122 LEU A CA 1
ATOM 1023 C C . LEU A 1 122 ? 2.298 -1.457 16.446 1.00 97.81 122 LEU A C 1
ATOM 1025 O O . LEU A 1 122 ? 1.752 -1.262 17.530 1.00 97.81 122 LEU A O 1
ATOM 1029 N N . ALA A 1 123 ? 3.613 -1.663 16.343 1.00 97.62 123 ALA A N 1
ATOM 1030 C CA . ALA A 1 123 ? 4.502 -1.674 17.502 1.00 97.62 123 ALA A CA 1
ATOM 1031 C C . ALA A 1 123 ? 4.453 -0.344 18.272 1.00 97.62 123 ALA A C 1
ATOM 1033 O O . ALA A 1 123 ? 4.361 -0.344 19.498 1.00 97.62 123 ALA A O 1
ATOM 1034 N N . ALA A 1 124 ? 4.433 0.790 17.565 1.00 96.81 124 ALA A N 1
ATOM 1035 C CA . ALA A 1 124 ? 4.315 2.109 18.183 1.00 96.81 124 ALA A CA 1
ATOM 1036 C C . ALA A 1 124 ? 2.983 2.313 18.928 1.00 96.81 124 ALA A C 1
ATOM 1038 O O . ALA A 1 124 ? 2.954 3.038 19.919 1.00 96.81 124 ALA A O 1
ATOM 1039 N N . LEU A 1 125 ? 1.888 1.684 18.486 1.00 95.00 125 LEU A N 1
ATOM 1040 C CA . LEU A 1 125 ? 0.610 1.713 19.208 1.00 95.00 125 LEU A CA 1
ATOM 1041 C C . LEU A 1 125 ? 0.690 0.921 20.516 1.00 95.00 125 LEU A C 1
ATOM 1043 O O . LEU A 1 125 ? 0.243 1.411 21.549 1.00 95.00 125 LEU A O 1
ATOM 1047 N N . ASN A 1 126 ? 1.312 -0.259 20.487 1.00 91.00 126 ASN A N 1
ATOM 1048 C CA . ASN A 1 126 ? 1.468 -1.102 21.675 1.00 91.00 126 ASN A CA 1
ATOM 1049 C C . ASN A 1 126 ? 2.349 -0.438 22.744 1.00 91.00 126 ASN A C 1
ATOM 1051 O O . ASN A 1 126 ? 2.087 -0.598 23.929 1.00 91.00 126 ASN A O 1
ATOM 1055 N N . LEU A 1 127 ? 3.350 0.347 22.332 1.00 90.69 127 LEU A N 1
ATOM 1056 C CA . LEU A 1 127 ? 4.192 1.123 23.249 1.00 90.69 127 LEU A CA 1
ATOM 1057 C C . LEU A 1 127 ? 3.473 2.326 23.875 1.00 90.69 127 LEU A C 1
ATOM 1059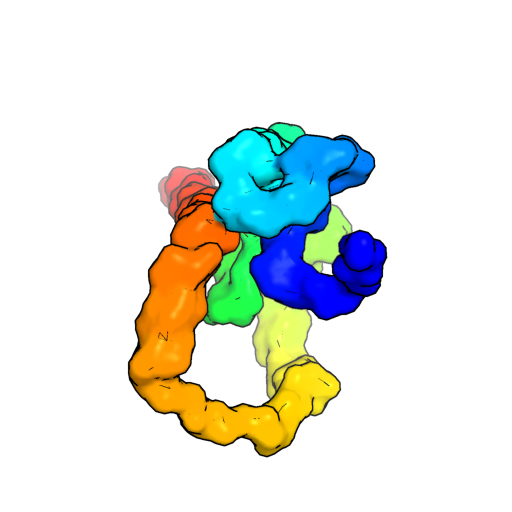 O O . LEU A 1 127 ? 3.877 2.772 24.937 1.00 90.69 127 LEU A O 1
ATOM 1063 N N . LYS A 1 128 ? 2.444 2.880 23.221 1.00 75.56 128 LYS A N 1
ATOM 1064 C CA . LYS A 1 128 ? 1.649 4.001 23.758 1.00 75.56 128 LYS A CA 1
ATOM 1065 C C . LYS A 1 128 ? 0.548 3.556 24.721 1.00 75.56 128 LYS A C 1
ATOM 1067 O O . LYS A 1 128 ? -0.001 4.395 25.427 1.00 75.56 128 LYS A O 1
ATOM 1072 N N . GLY A 1 129 ? 0.166 2.281 24.663 1.00 60.94 129 GLY A N 1
ATOM 1073 C CA . GLY A 1 129 ? -0.846 1.679 25.533 1.00 60.94 129 GLY A CA 1
ATOM 1074 C C . GLY A 1 129 ? -0.278 0.945 26.752 1.00 60.94 129 GLY A C 1
ATOM 1075 O O . GLY A 1 129 ? -1.073 0.454 27.550 1.00 60.94 129 GLY A O 1
ATOM 1076 N N . ALA A 1 130 ? 1.051 0.843 26.864 1.00 51.56 130 ALA A N 1
ATOM 1077 C CA . ALA A 1 130 ? 1.773 0.399 28.057 1.00 51.56 130 ALA A CA 1
ATOM 1078 C C . ALA A 1 130 ? 2.131 1.610 28.928 1.00 51.56 130 ALA A C 1
ATOM 1080 O O . ALA A 1 130 ? 2.077 1.465 30.168 1.00 51.56 130 ALA A O 1
#

Foldseek 3Di:
DPPDPPPPLQPLLVQLDDDPVLPDAPDPVSLVSSLVSCVPPNQADDDPVCVLLRLVLCCVSPVVPRPCVNVVCVVCVVVVCVPPDDPDDDDDDVVVVVVCCVRSVSVVVSVVSNVVVSVVSVVVVVVVVD

Secondary structure (DSSP, 8-state):
----TT-TT-HHHHHH-SSGGGSSTT-HHHHHHHHHHHHHH-S----GGGHHHHHHHHHHHSHHHHTTHHHHHHHHHHHHHHHT--S--PPPPHHHHHHHHHH-HHHHHHHHHHHHHHHHHHHHHHHH--

InterPro domains:
  IPR007734 Heparan sulphate 2-O-sulfotransferase [PTHR12129] (11-128)
  IPR027417 P-loop containing nucleoside triphosphate hydrolase [G3DSA:3.40.50.300] (2-128)

pLDDT: mean 90.92, std 11.93, range [42.03, 98.56]

Radius of gyration: 17.27 Å; Cα contacts (8 Å, |Δi|>4): 102; chains: 1; bounding box: 35×36×55 Å

Solvent-accessible surface area (backbone atoms only — not comparable to full-atom values): 7768 Å² total; per-residue (Å²): 131,87,80,61,99,75,61,84,83,51,66,41,35,77,45,38,46,90,53,74,75,24,66,60,79,70,40,69,69,21,40,53,43,12,53,52,35,46,70,75,73,42,94,74,59,71,49,85,95,44,46,71,61,33,37,53,44,40,26,71,78,44,40,94,80,29,61,63,47,55,56,55,44,67,78,40,41,77,64,57,58,62,75,78,56,71,92,82,74,79,88,76,58,65,71,60,52,52,53,49,56,71,70,36,53,48,46,49,50,50,50,52,50,43,52,51,50,42,53,50,51,47,52,55,51,57,65,73,75,108

Sequence (130 aa):
MREGIGDHRRQSLFFCGHSEDCTPFNTESAVQKAKWSVERHYAVVGVLEDLNTTLQVLESYVPRYFAGARQVFRDEVSRFAQINRNPFKPPVREEVKQIVRRNFTRETDFYEFCRQRLHRQLAALNLKGA

Nearest PDB structures (foldseek):
  3f5f-assembly1_A  TM=8.439E-01  e=7.787E-04  Escherichia coli K-12
  4ndz-assembly1_A  TM=8.295E-01  e=6.639E-04  Escherichia coli UMEA 3304-1
  4ndz-assembly2_F  TM=8.296E-01  e=1.016E-03  Escherichia coli UMEA 3304-1